Protein AF-A0A7Y4VSY7-F1 (afdb_monomer_lite)

pLDDT: mean 87.23, std 16.14, range [35.69, 98.25]

Sequence (111 aa):
MTETNEKQTGFLGIYFDRSAVLRISHLSDIFAWIVLVYHLGQVVISLGVYVLQIARGLLFIGGFTDVIQQVWWYLQPIVPGLWYFVGIQAVSKLLPIFMDIEDNTRRAARK

Foldseek 3Di:
DDDDPDPLVPPPDDDDDPVVLLVLLVVLLVVLVVLLVVLVVQLVVQVVVVVVCVVVVVDDDPDPVSVVVSNVVSCVSNVVSVVSSVVSNCSSVVSVVVVVVSVVVVVVSVD

Secondary structure (DSSP, 8-state):
------------S----HHHHHHHHHHHHHHHHHHHHHHHHHHHHHHHHHHHHHHTT-S---SHHHHHHHHHHHHTTHHHHHHHHHHHHHHHHHHHHHHHHHHHHHHHHT-

Structure (mmCIF, N/CA/C/O backbone):
data_AF-A0A7Y4VSY7-F1
#
_entry.id   AF-A0A7Y4VSY7-F1
#
loop_
_atom_site.group_PDB
_atom_site.id
_atom_site.type_symbol
_atom_site.label_atom_id
_atom_site.label_alt_id
_atom_site.label_comp_id
_atom_site.label_asym_id
_atom_site.label_entity_id
_atom_site.label_seq_id
_atom_site.pdbx_PDB_ins_code
_atom_site.Cartn_x
_atom_site.Cartn_y
_atom_site.Cartn_z
_atom_site.occupancy
_atom_site.B_iso_or_equiv
_atom_site.auth_seq_id
_atom_site.auth_comp_id
_atom_site.auth_asym_id
_atom_site.auth_atom_id
_atom_site.pdbx_PDB_model_num
ATOM 1 N N . MET A 1 1 ? -34.292 -3.669 57.932 1.00 35.69 1 MET A N 1
ATOM 2 C CA . MET A 1 1 ? -34.701 -4.562 56.832 1.00 35.69 1 MET A CA 1
ATOM 3 C C . MET A 1 1 ? -33.495 -4.722 55.936 1.00 35.69 1 MET A C 1
ATOM 5 O O . MET A 1 1 ? -33.051 -3.757 55.336 1.00 35.69 1 MET A O 1
ATOM 9 N N . THR A 1 2 ? -32.873 -5.889 56.016 1.00 40.84 2 THR A N 1
ATOM 10 C CA . THR A 1 2 ? -31.664 -6.271 55.290 1.00 40.84 2 THR A CA 1
ATOM 11 C C . THR A 1 2 ? -32.111 -6.735 53.913 1.00 40.84 2 THR A C 1
ATOM 13 O O . THR A 1 2 ? -32.570 -7.867 53.775 1.00 40.84 2 THR A O 1
ATOM 16 N N . GLU A 1 3 ? -32.051 -5.849 52.919 1.00 46.53 3 GLU A N 1
ATOM 17 C CA . GLU A 1 3 ? -32.212 -6.293 51.539 1.00 46.53 3 GLU A CA 1
ATOM 18 C C . GLU A 1 3 ? -30.969 -7.071 51.126 1.00 46.53 3 GLU A C 1
ATOM 20 O O . GLU A 1 3 ? -29.818 -6.651 51.253 1.00 46.53 3 GLU A O 1
ATOM 25 N N . THR A 1 4 ? -31.271 -8.305 50.775 1.00 43.22 4 THR A N 1
ATOM 26 C CA . THR A 1 4 ? -30.405 -9.415 50.457 1.00 43.22 4 THR A CA 1
ATOM 27 C C . THR A 1 4 ? -29.516 -9.046 49.272 1.00 43.22 4 THR A C 1
ATOM 29 O O . THR A 1 4 ? -30.014 -8.616 48.240 1.00 43.22 4 THR A O 1
ATOM 32 N N . ASN A 1 5 ? -28.202 -9.240 49.430 1.00 43.59 5 ASN A N 1
ATOM 33 C CA . ASN A 1 5 ? -27.204 -9.225 48.358 1.00 43.59 5 ASN A CA 1
ATOM 34 C C . ASN A 1 5 ? -27.719 -10.017 47.143 1.00 43.59 5 ASN A C 1
ATOM 36 O O . ASN A 1 5 ? -27.653 -11.251 47.130 1.00 43.59 5 ASN A O 1
ATOM 40 N N . GLU A 1 6 ? -28.213 -9.317 46.123 1.00 46.19 6 GLU A N 1
ATOM 41 C CA . GLU A 1 6 ? -28.379 -9.893 44.798 1.00 46.19 6 GLU A CA 1
ATOM 42 C C . GLU A 1 6 ? -26.992 -10.317 44.326 1.00 46.19 6 GLU A C 1
ATOM 44 O O . GLU A 1 6 ? -26.069 -9.508 44.200 1.00 46.19 6 GLU A O 1
ATOM 49 N N . LYS A 1 7 ? -26.830 -11.625 44.127 1.00 45.09 7 LYS A N 1
ATOM 50 C CA . LYS A 1 7 ? -25.656 -12.218 43.503 1.00 45.09 7 LYS A CA 1
ATOM 51 C C . LYS A 1 7 ? -25.522 -11.619 42.105 1.00 45.09 7 LYS A C 1
ATOM 53 O O . LYS A 1 7 ? -26.050 -12.172 41.147 1.00 45.09 7 LYS A O 1
ATOM 58 N N . GLN A 1 8 ? -24.787 -10.515 41.986 1.00 48.00 8 GLN A N 1
ATOM 59 C CA . GLN A 1 8 ? -24.187 -10.114 40.725 1.00 48.00 8 GLN A CA 1
ATOM 60 C C . GLN A 1 8 ? -23.289 -11.277 40.315 1.00 48.00 8 GLN A C 1
ATOM 62 O O . GLN A 1 8 ? -22.200 -11.459 40.860 1.00 48.00 8 GLN A O 1
ATOM 67 N N . THR A 1 9 ? -23.777 -12.130 39.417 1.00 46.59 9 THR A N 1
ATOM 68 C CA . THR A 1 9 ? -22.941 -13.116 38.745 1.00 46.59 9 THR A CA 1
ATOM 69 C C . THR A 1 9 ? -21.887 -12.311 38.004 1.00 46.59 9 THR A C 1
ATOM 71 O O . THR A 1 9 ? -22.179 -11.692 36.982 1.00 46.59 9 THR A O 1
ATOM 74 N N . GLY A 1 10 ? -20.704 -12.205 38.614 1.00 49.66 10 GLY A N 1
ATOM 75 C CA . GLY A 1 10 ? -19.618 -11.363 38.143 1.00 49.66 10 GLY A CA 1
ATOM 76 C C . GLY A 1 10 ? -19.360 -11.672 36.680 1.00 49.66 10 GLY A C 1
ATOM 77 O O . GLY A 1 10 ? -19.035 -12.805 36.331 1.00 49.66 10 GLY A O 1
ATOM 78 N N . PHE A 1 11 ? -19.575 -10.675 35.825 1.00 55.31 11 PHE A N 1
ATOM 79 C CA . PHE A 1 11 ? -19.238 -10.768 34.417 1.00 55.31 11 PHE A CA 1
ATOM 80 C C . PHE A 1 11 ? -17.748 -11.108 34.326 1.00 55.31 11 PHE A C 1
ATOM 82 O O . PHE A 1 11 ? -16.896 -10.289 34.654 1.00 55.31 11 PHE A O 1
ATOM 89 N N . LEU A 1 12 ? -17.450 -12.342 33.927 1.00 55.53 12 LEU A N 1
ATOM 90 C CA . LEU A 1 12 ? -16.105 -12.923 33.879 1.00 55.53 12 LEU A CA 1
ATOM 91 C C . LEU A 1 12 ? -15.354 -12.494 32.601 1.00 55.53 12 LEU A C 1
ATOM 93 O O . LEU A 1 12 ? -14.505 -13.219 32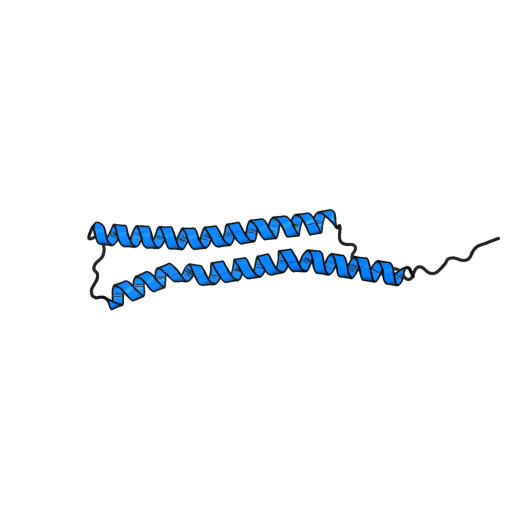.092 1.00 55.53 12 LEU A O 1
ATOM 97 N N . GLY A 1 13 ? -15.728 -11.342 32.034 1.00 58.44 13 GLY A N 1
ATOM 98 C CA . GLY A 1 13 ? -15.131 -10.773 30.832 1.00 58.44 13 GLY A CA 1
ATOM 99 C C . GLY A 1 13 ? -14.047 -9.755 31.174 1.00 58.44 13 GLY A C 1
ATOM 100 O O . GLY A 1 13 ? -14.143 -9.027 32.162 1.00 58.44 13 GLY A O 1
ATOM 101 N N . ILE A 1 14 ? -13.005 -9.712 30.344 1.00 67.69 14 ILE A N 1
ATOM 102 C CA . ILE A 1 14 ? -11.956 -8.691 30.414 1.00 67.69 14 ILE A CA 1
ATOM 103 C C . ILE A 1 14 ? -12.597 -7.348 30.059 1.00 67.69 14 ILE A C 1
ATOM 105 O O . ILE A 1 14 ? -13.184 -7.223 28.991 1.00 67.69 14 ILE A O 1
ATOM 109 N N . TYR A 1 15 ? -12.486 -6.361 30.951 1.00 67.38 15 TYR A N 1
ATOM 110 C CA . TYR A 1 15 ? -13.057 -5.033 30.738 1.00 67.38 15 TYR A CA 1
ATOM 111 C C . TYR A 1 15 ? -12.224 -4.287 29.688 1.00 67.38 15 TYR A C 1
ATOM 113 O O . TYR A 1 15 ? -11.106 -3.853 29.984 1.00 67.38 15 TYR A O 1
ATOM 121 N N . PHE A 1 16 ? -12.738 -4.143 28.465 1.00 75.56 16 PHE A N 1
ATOM 122 C CA . PHE A 1 16 ? -12.060 -3.342 27.450 1.00 75.56 16 PHE A CA 1
ATOM 123 C C . PHE A 1 16 ? -12.382 -1.853 27.642 1.00 75.56 16 PHE A C 1
ATOM 125 O O . PHE A 1 16 ? -13.540 -1.438 27.718 1.00 75.56 16 PHE A O 1
ATOM 132 N N . ASP A 1 17 ? -11.347 -1.011 27.715 1.00 85.06 17 ASP A N 1
ATOM 133 C CA . ASP A 1 17 ? -11.532 0.440 27.675 1.00 85.06 17 ASP A CA 1
ATOM 134 C C . ASP A 1 17 ? -11.953 0.855 26.260 1.00 85.06 17 ASP A C 1
ATOM 136 O O . ASP A 1 17 ? -11.154 0.850 25.318 1.00 85.06 17 ASP A O 1
ATOM 140 N N . ARG A 1 18 ? -13.222 1.251 26.122 1.00 86.75 18 ARG A N 1
ATOM 141 C CA . ARG A 1 18 ? -13.821 1.728 24.871 1.00 86.75 18 ARG A CA 1
ATOM 142 C C . ARG A 1 18 ? -12.995 2.818 24.193 1.00 86.75 18 ARG A C 1
ATOM 144 O O . ARG A 1 18 ? -12.867 2.818 22.970 1.00 86.75 18 ARG A O 1
ATOM 151 N N . SER A 1 19 ? -12.439 3.749 24.963 1.00 90.44 19 SER A N 1
ATOM 152 C CA . SER A 1 19 ? -11.656 4.852 24.405 1.00 90.44 19 SER A CA 1
ATOM 153 C C . SER A 1 19 ? -10.348 4.352 23.787 1.00 90.44 19 SER A C 1
ATOM 155 O O . SER A 1 19 ? -9.979 4.770 22.687 1.00 90.44 19 SER A O 1
ATOM 157 N N . ALA A 1 20 ? -9.694 3.392 24.445 1.00 90.00 20 ALA A N 1
ATOM 158 C CA . ALA A 1 20 ? -8.489 2.749 23.946 1.00 90.00 20 ALA A CA 1
ATOM 159 C C . ALA A 1 20 ? -8.779 1.914 22.690 1.00 90.00 20 ALA A C 1
ATOM 161 O O . ALA A 1 20 ? -8.064 2.054 21.698 1.00 90.00 20 ALA A O 1
ATOM 162 N N . VAL A 1 21 ? -9.849 1.108 22.689 1.00 91.81 21 VAL A N 1
ATOM 163 C CA . VAL A 1 21 ? -10.236 0.271 21.537 1.00 91.81 21 VAL A CA 1
ATOM 164 C C . VAL A 1 21 ? -10.534 1.121 20.304 1.00 91.81 21 VAL A C 1
ATOM 166 O O . VAL A 1 21 ? -10.005 0.844 19.227 1.00 91.81 21 VAL A O 1
ATOM 169 N N . LEU A 1 22 ? -11.322 2.191 20.451 1.00 93.25 22 LEU A N 1
ATOM 170 C CA . LEU A 1 22 ? -11.634 3.098 19.342 1.00 93.25 22 LEU A CA 1
ATOM 171 C C . LEU A 1 22 ? -10.385 3.820 18.825 1.00 93.25 22 LEU A C 1
ATOM 173 O O . LEU A 1 22 ? -10.202 3.949 17.615 1.00 93.25 22 LEU A O 1
ATOM 177 N N . ARG A 1 23 ? -9.486 4.242 19.724 1.00 94.19 23 ARG A N 1
ATOM 178 C CA . ARG A 1 23 ? -8.222 4.877 19.334 1.00 94.19 23 ARG A CA 1
ATOM 179 C C . ARG A 1 23 ? -7.318 3.917 18.563 1.00 94.19 23 ARG A C 1
ATOM 181 O O . ARG A 1 23 ? -6.746 4.319 17.554 1.00 94.19 23 ARG A O 1
ATOM 188 N N . ILE A 1 24 ? -7.200 2.667 19.013 1.00 94.19 24 ILE A N 1
ATOM 189 C CA . ILE A 1 24 ? -6.427 1.631 18.315 1.00 94.19 24 ILE A CA 1
ATOM 190 C C . ILE A 1 24 ? -7.059 1.329 16.957 1.00 94.19 24 ILE A C 1
ATOM 192 O O . ILE A 1 24 ? -6.342 1.317 15.969 1.00 94.19 24 ILE A O 1
ATOM 196 N N . SER A 1 25 ? -8.381 1.163 16.881 1.00 95.44 25 SER A N 1
ATOM 197 C CA . SER A 1 25 ? -9.100 0.932 15.621 1.00 95.44 25 SER A CA 1
ATOM 198 C C . SER A 1 25 ? -8.829 2.037 14.590 1.00 95.44 25 SER A C 1
ATOM 200 O O . SER A 1 25 ? -8.462 1.733 13.451 1.00 95.44 25 SER A O 1
ATOM 202 N N . HIS A 1 26 ? -8.913 3.307 15.001 1.00 96.25 26 HIS A N 1
ATOM 203 C CA . HIS A 1 26 ? -8.599 4.451 14.139 1.00 96.25 26 HIS A CA 1
ATOM 204 C C . HIS A 1 26 ? -7.125 4.480 13.721 1.00 96.25 26 HIS A C 1
ATOM 206 O O . HIS A 1 26 ? -6.815 4.732 12.559 1.00 96.25 26 HIS A O 1
ATOM 212 N N . LEU A 1 27 ? -6.200 4.214 14.650 1.00 97.50 27 LEU A N 1
ATOM 213 C CA . LEU A 1 27 ? -4.778 4.138 14.319 1.00 97.50 27 LEU A CA 1
ATOM 214 C C . LEU A 1 27 ? -4.502 3.001 13.337 1.00 97.50 27 LEU A C 1
ATOM 216 O O . LEU A 1 27 ? -3.790 3.217 12.364 1.00 97.50 27 LEU A O 1
ATOM 220 N N . SER A 1 28 ? -5.082 1.819 13.548 1.00 96.94 28 SER A N 1
ATOM 221 C CA . SER A 1 28 ? -4.966 0.687 12.631 1.00 96.94 28 SER A CA 1
ATOM 222 C C . SER A 1 28 ? -5.445 1.054 11.228 1.00 96.94 28 SER A C 1
ATOM 224 O O . SER A 1 28 ? -4.748 0.744 10.270 1.00 96.94 28 SER A O 1
ATOM 226 N N . ASP A 1 29 ? -6.565 1.766 11.087 1.00 97.56 29 ASP A N 1
ATOM 227 C CA . ASP A 1 29 ? -7.053 2.218 9.776 1.00 97.56 29 ASP A CA 1
ATOM 228 C C . ASP A 1 29 ? -6.031 3.123 9.064 1.00 97.56 29 ASP A C 1
ATOM 230 O O . ASP A 1 29 ? -5.645 2.871 7.920 1.00 97.56 29 ASP A O 1
ATOM 234 N N . ILE A 1 30 ? -5.496 4.118 9.780 1.00 98.00 30 ILE A N 1
ATOM 235 C CA . ILE A 1 30 ? -4.453 5.015 9.263 1.00 98.00 30 ILE A CA 1
ATOM 236 C C . ILE A 1 30 ? -3.194 4.222 8.879 1.00 98.00 30 ILE A C 1
ATOM 238 O O . ILE A 1 30 ? -2.651 4.400 7.788 1.00 98.00 30 ILE A O 1
ATOM 242 N N . PHE A 1 31 ? -2.735 3.318 9.748 1.00 97.88 31 PHE A N 1
ATOM 243 C CA . PHE A 1 31 ? -1.554 2.493 9.499 1.00 97.88 31 PHE A CA 1
ATOM 244 C C . PHE A 1 31 ? -1.736 1.557 8.304 1.00 97.88 31 PHE A C 1
ATOM 246 O O . PHE A 1 31 ? -0.787 1.380 7.542 1.00 97.88 31 PHE A O 1
ATOM 253 N N . ALA A 1 32 ? -2.932 1.001 8.094 1.00 97.88 32 ALA A N 1
ATOM 254 C CA . ALA A 1 32 ? -3.220 0.182 6.923 1.00 97.88 32 ALA A CA 1
ATOM 255 C C . ALA A 1 32 ? -2.940 0.974 5.639 1.00 97.88 32 ALA A C 1
ATOM 257 O O . ALA A 1 32 ? -2.186 0.518 4.776 1.00 97.88 32 ALA A O 1
ATOM 258 N N . TRP A 1 33 ? -3.480 2.192 5.542 1.00 98.25 33 TRP A N 1
ATOM 259 C CA . TRP A 1 33 ? -3.252 3.072 4.396 1.00 98.25 33 TRP A CA 1
ATOM 260 C C . TRP A 1 33 ? -1.788 3.471 4.231 1.00 98.25 33 TRP A C 1
ATOM 262 O O . TRP A 1 33 ? -1.283 3.440 3.110 1.00 98.25 33 TRP A O 1
ATOM 272 N N . ILE A 1 34 ? -1.086 3.788 5.324 1.00 98.25 34 ILE A N 1
ATOM 273 C CA . ILE A 1 34 ? 0.351 4.098 5.281 1.00 98.25 34 ILE A CA 1
ATOM 274 C C . ILE A 1 34 ? 1.134 2.931 4.670 1.00 98.25 34 ILE A C 1
ATOM 276 O O . ILE A 1 34 ? 1.945 3.140 3.768 1.00 98.25 34 ILE A O 1
ATOM 280 N N . VAL A 1 35 ? 0.876 1.700 5.120 1.00 97.81 35 VAL A N 1
ATOM 281 C CA . VAL A 1 35 ? 1.568 0.505 4.616 1.00 97.81 35 VAL A CA 1
ATOM 282 C C . VAL A 1 35 ? 1.253 0.260 3.141 1.00 97.81 35 VAL A C 1
ATOM 284 O O . VAL A 1 35 ? 2.160 -0.073 2.374 1.00 97.81 35 VAL A O 1
ATOM 287 N N . LEU A 1 36 ? 0.002 0.458 2.719 1.00 97.88 36 LEU A N 1
ATOM 288 C CA . LEU A 1 36 ? -0.384 0.319 1.315 1.00 97.88 36 LEU A CA 1
ATOM 289 C C . LEU A 1 36 ? 0.333 1.349 0.433 1.00 97.88 36 LEU A C 1
ATOM 291 O O . LEU A 1 36 ? 0.931 0.984 -0.579 1.00 97.88 36 LEU A O 1
ATOM 295 N N . VAL A 1 37 ? 0.320 2.623 0.837 1.00 98.12 37 VAL A N 1
ATOM 296 C CA . VAL A 1 37 ? 0.998 3.712 0.118 1.00 98.12 37 VAL A CA 1
ATOM 297 C C . VAL A 1 37 ? 2.502 3.472 0.053 1.00 98.12 37 VAL A C 1
ATOM 299 O O . VAL A 1 37 ? 3.100 3.702 -0.993 1.00 98.12 37 VAL A O 1
ATOM 302 N N . TYR A 1 38 ? 3.113 2.964 1.124 1.00 98.19 38 TYR A N 1
ATOM 303 C CA . TYR A 1 38 ? 4.531 2.613 1.140 1.00 98.19 38 TYR A CA 1
ATOM 304 C C . TYR A 1 38 ? 4.879 1.573 0.063 1.00 98.19 38 TYR A C 1
ATOM 306 O O . TYR A 1 38 ? 5.788 1.794 -0.737 1.00 98.19 38 TYR A O 1
ATOM 314 N N . HIS A 1 39 ? 4.119 0.476 -0.019 1.00 97.75 39 HIS A N 1
ATOM 315 C CA . HIS A 1 39 ? 4.363 -0.575 -1.013 1.00 97.75 39 HIS A CA 1
ATOM 316 C C . HIS A 1 39 ? 4.060 -0.106 -2.442 1.00 97.75 39 HIS A C 1
ATOM 318 O O . HIS A 1 39 ? 4.821 -0.403 -3.361 1.00 97.75 39 HIS A O 1
ATOM 324 N N . LEU A 1 40 ? 2.988 0.669 -2.646 1.00 97.50 40 LEU A N 1
ATOM 325 C CA . LEU A 1 40 ? 2.695 1.270 -3.951 1.00 97.50 40 LEU A CA 1
ATOM 326 C C . LEU A 1 40 ? 3.790 2.255 -4.373 1.00 97.50 40 LEU A C 1
ATOM 328 O O . LEU A 1 40 ? 4.227 2.237 -5.521 1.00 97.50 40 LEU A O 1
ATOM 332 N N . GLY A 1 41 ? 4.277 3.074 -3.441 1.00 97.94 41 GLY A N 1
ATOM 333 C CA . GLY A 1 41 ? 5.393 3.987 -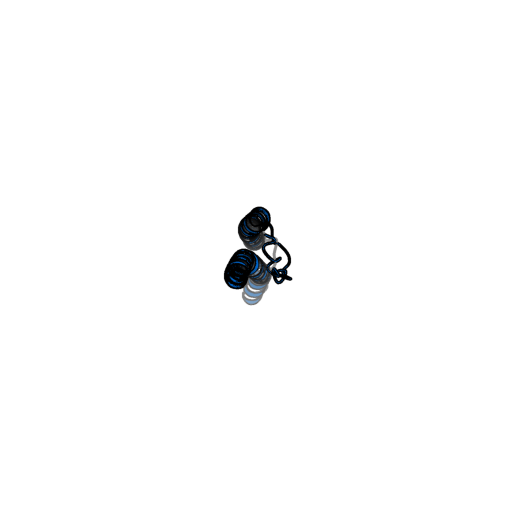3.662 1.00 97.94 41 GLY A CA 1
ATOM 334 C C . GLY A 1 41 ? 6.661 3.245 -4.069 1.00 97.94 41 GLY A C 1
ATOM 335 O O . GLY A 1 41 ? 7.322 3.654 -5.021 1.00 97.94 41 GLY A O 1
ATOM 336 N N . GLN A 1 42 ? 6.961 2.114 -3.425 1.00 97.75 42 GLN A N 1
ATOM 337 C CA . GLN A 1 42 ? 8.080 1.254 -3.812 1.00 97.75 42 GLN A CA 1
ATOM 338 C C . GLN A 1 42 ? 7.954 0.791 -5.270 1.00 97.75 42 GLN A C 1
ATOM 340 O O . GLN A 1 42 ? 8.905 0.940 -6.031 1.00 97.75 42 GLN A O 1
ATOM 345 N N . VAL A 1 43 ? 6.779 0.308 -5.684 1.00 97.62 43 VAL A N 1
ATOM 346 C CA . VAL A 1 43 ? 6.525 -0.124 -7.070 1.00 97.62 43 VAL A CA 1
ATOM 347 C C . VAL A 1 43 ? 6.722 1.029 -8.055 1.00 97.62 43 VAL A C 1
ATOM 349 O O . VAL A 1 43 ? 7.430 0.877 -9.051 1.00 97.62 43 VAL A O 1
ATOM 352 N N . VAL A 1 44 ? 6.136 2.196 -7.768 1.00 98.00 44 VAL A N 1
ATOM 353 C CA . VAL A 1 44 ? 6.242 3.383 -8.630 1.00 98.00 44 VAL A CA 1
ATOM 354 C C . VAL A 1 44 ? 7.695 3.828 -8.777 1.00 98.00 44 VAL A C 1
ATOM 356 O O . VAL A 1 44 ? 8.153 4.075 -9.892 1.00 98.00 44 VAL A O 1
ATOM 359 N N . ILE A 1 45 ? 8.438 3.897 -7.671 1.00 98.06 45 ILE A N 1
ATOM 360 C CA . ILE A 1 45 ? 9.848 4.296 -7.681 1.00 98.06 45 ILE A CA 1
ATOM 361 C C . ILE A 1 45 ? 10.684 3.269 -8.446 1.00 98.06 45 ILE A C 1
ATOM 363 O O . ILE A 1 45 ? 11.475 3.658 -9.303 1.00 98.06 45 ILE A O 1
ATOM 367 N N . SER A 1 46 ? 10.507 1.971 -8.188 1.00 97.00 46 SER A N 1
ATOM 368 C CA . SER A 1 46 ? 11.261 0.914 -8.869 1.00 97.00 46 SER A CA 1
ATOM 369 C C . SER A 1 46 ? 11.012 0.904 -10.379 1.00 97.00 46 SER A C 1
ATOM 371 O O . SER A 1 46 ? 11.971 0.850 -11.147 1.00 97.00 46 SER A O 1
ATOM 373 N N . LEU A 1 47 ? 9.757 1.044 -10.817 1.00 96.88 47 LEU A N 1
ATOM 374 C CA . LEU A 1 47 ? 9.426 1.166 -12.240 1.00 96.88 47 LEU A CA 1
ATOM 375 C C . LEU A 1 47 ? 9.990 2.453 -12.852 1.00 96.88 47 LEU A C 1
ATOM 377 O O . LEU A 1 47 ? 10.525 2.419 -13.958 1.00 96.88 47 LEU A O 1
ATOM 381 N N . GLY A 1 48 ? 9.927 3.579 -12.138 1.00 96.94 48 GLY A N 1
ATOM 382 C CA . GLY A 1 48 ? 10.518 4.839 -12.592 1.00 96.94 48 GLY A CA 1
ATOM 383 C C . GLY A 1 48 ? 12.033 4.735 -12.786 1.00 96.94 48 GLY A C 1
ATOM 384 O O . GLY A 1 48 ? 12.561 5.162 -1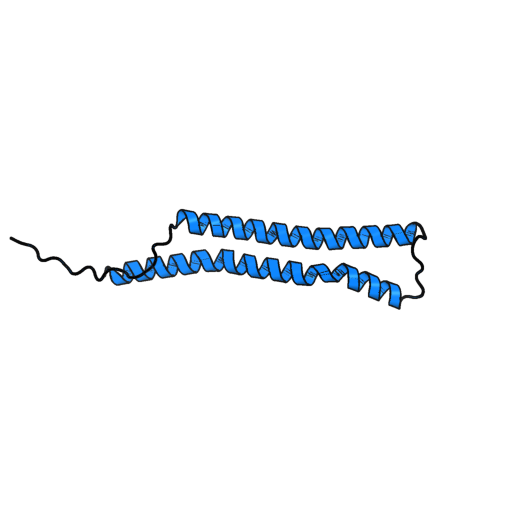3.812 1.00 96.94 48 GLY A O 1
ATOM 385 N N . VAL A 1 49 ? 12.735 4.108 -11.838 1.00 96.50 49 VAL A N 1
ATOM 386 C CA . VAL A 1 49 ? 14.173 3.827 -11.947 1.00 96.50 49 VAL A CA 1
ATOM 387 C C . VAL A 1 49 ? 14.458 2.918 -13.139 1.00 96.50 49 VAL A C 1
ATOM 389 O O . VAL A 1 49 ? 15.365 3.221 -13.911 1.00 96.50 49 VAL A O 1
ATOM 392 N N . TYR A 1 50 ? 13.673 1.858 -13.328 1.00 94.88 50 TYR A N 1
ATOM 393 C CA . TYR A 1 50 ? 13.814 0.952 -14.465 1.00 94.88 50 TYR A CA 1
ATOM 394 C C . TYR A 1 50 ? 13.680 1.692 -15.803 1.00 94.88 50 TYR A C 1
ATOM 396 O O . TYR A 1 50 ? 14.575 1.616 -16.643 1.00 94.88 50 TYR A O 1
ATOM 404 N N . VAL A 1 51 ? 12.632 2.504 -15.976 1.00 94.50 51 VAL A N 1
ATOM 405 C CA . VAL A 1 51 ? 12.437 3.322 -17.187 1.00 94.50 51 VAL A CA 1
ATOM 406 C C . VAL A 1 51 ? 13.617 4.271 -17.421 1.00 94.50 51 VAL A C 1
ATOM 408 O O . VAL A 1 51 ? 14.111 4.380 -18.545 1.00 94.50 51 VAL A O 1
ATOM 411 N N . LEU A 1 52 ? 14.121 4.927 -16.372 1.00 96.25 52 LEU A N 1
ATOM 412 C CA . LEU A 1 52 ? 15.286 5.810 -16.479 1.00 96.25 52 LEU A CA 1
ATOM 413 C C . LEU A 1 52 ? 16.569 5.055 -16.846 1.00 96.25 52 LEU A C 1
ATOM 415 O O . LEU A 1 52 ? 17.397 5.590 -17.582 1.00 96.25 52 LEU A O 1
ATOM 419 N N . GLN A 1 53 ? 16.751 3.832 -16.350 1.00 94.75 53 GLN A N 1
ATOM 420 C CA . GLN A 1 53 ? 17.895 2.995 -16.705 1.00 94.75 53 GLN A CA 1
ATOM 421 C C . GLN A 1 53 ? 17.862 2.602 -18.185 1.00 94.75 53 GLN A C 1
ATOM 423 O O . GLN A 1 53 ? 18.902 2.667 -18.841 1.00 94.75 53 GLN A O 1
ATOM 428 N N . ILE A 1 54 ? 16.682 2.289 -18.731 1.00 92.56 54 ILE A N 1
ATOM 429 C CA . ILE A 1 54 ? 16.503 2.039 -20.170 1.00 92.56 54 ILE A CA 1
ATOM 430 C C . ILE A 1 54 ? 16.819 3.298 -20.976 1.00 92.56 54 ILE A C 1
ATOM 432 O O . ILE A 1 54 ? 17.627 3.251 -21.899 1.00 92.56 54 ILE A O 1
ATOM 436 N N . ALA A 1 55 ? 16.232 4.439 -20.602 1.00 93.94 55 ALA A N 1
ATOM 437 C CA . ALA A 1 55 ? 16.423 5.701 -21.316 1.00 93.94 55 ALA A CA 1
ATOM 438 C C . ALA A 1 55 ? 17.893 6.158 -21.341 1.00 93.94 55 ALA A C 1
ATOM 440 O O . ALA A 1 55 ? 18.323 6.822 -22.280 1.00 93.94 55 ALA A O 1
ATOM 441 N N . ARG A 1 56 ? 18.673 5.793 -20.316 1.00 96.06 56 ARG A N 1
ATOM 442 C CA . ARG A 1 56 ? 20.109 6.094 -20.209 1.00 96.06 56 ARG A CA 1
ATOM 443 C C . ARG A 1 56 ? 21.012 5.022 -20.829 1.00 96.06 56 ARG A C 1
ATOM 445 O O . ARG A 1 56 ? 22.227 5.181 -20.779 1.00 96.06 56 ARG A O 1
ATOM 452 N N . GLY A 1 57 ? 20.454 3.936 -21.368 1.00 92.69 57 GLY A N 1
ATOM 453 C CA . GLY A 1 57 ? 21.226 2.822 -21.928 1.00 92.69 57 GLY A CA 1
ATOM 454 C C . GLY A 1 57 ? 22.039 2.040 -20.8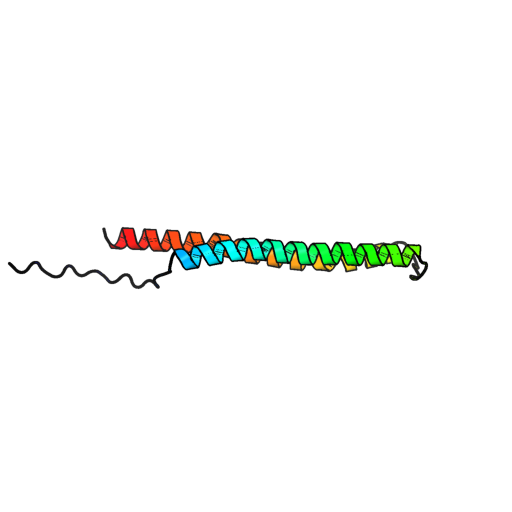90 1.00 92.69 57 GLY A C 1
ATOM 455 O O . GLY A 1 57 ? 23.035 1.415 -21.237 1.00 92.69 57 GLY A O 1
ATOM 456 N N . LEU A 1 58 ? 21.643 2.089 -19.613 1.00 92.44 58 LEU A N 1
ATOM 457 C CA . LEU A 1 58 ? 22.341 1.416 -18.507 1.00 92.44 58 LEU A CA 1
ATOM 458 C C . LEU A 1 58 ? 21.950 -0.060 -18.362 1.00 92.44 58 LEU A C 1
ATOM 460 O O . LEU A 1 58 ? 22.600 -0.800 -17.627 1.00 92.44 58 LEU A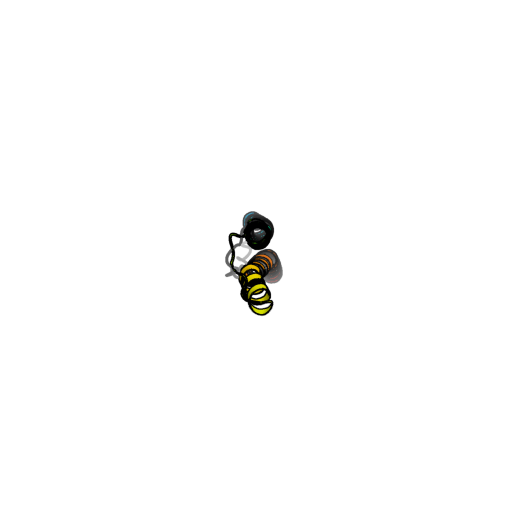 O 1
ATOM 464 N N . LEU A 1 59 ? 20.876 -0.479 -19.031 1.00 88.69 59 LEU A N 1
ATOM 465 C CA . LEU A 1 59 ? 20.372 -1.845 -19.016 1.00 88.69 59 LEU A CA 1
ATOM 466 C C . LEU A 1 59 ? 20.503 -2.475 -20.395 1.00 88.69 59 LEU A C 1
ATOM 468 O O . LEU A 1 59 ? 20.063 -1.909 -21.395 1.00 88.69 59 LEU A O 1
ATOM 472 N N . PHE A 1 60 ? 21.046 -3.688 -20.422 1.00 83.50 60 PHE A N 1
ATOM 473 C CA . PHE A 1 60 ? 20.957 -4.554 -21.584 1.00 83.50 60 PHE A CA 1
ATOM 474 C C . PHE A 1 60 ? 19.628 -5.312 -21.542 1.00 83.50 60 PHE A C 1
ATOM 476 O O . PHE A 1 60 ? 19.349 -6.026 -20.579 1.00 83.50 60 PHE A O 1
ATOM 483 N N . ILE A 1 61 ? 18.812 -5.143 -22.579 1.00 87.25 61 ILE A N 1
ATOM 484 C CA . ILE A 1 61 ? 17.550 -5.863 -22.759 1.00 87.25 61 ILE A CA 1
ATOM 485 C C . ILE A 1 61 ? 17.772 -6.848 -23.904 1.00 87.25 61 ILE A C 1
ATOM 487 O O . ILE A 1 61 ? 17.892 -6.429 -25.054 1.00 87.25 61 ILE A O 1
ATOM 491 N N . GLY A 1 62 ? 17.860 -8.142 -23.589 1.00 83.69 62 GLY A N 1
ATOM 492 C CA . GLY A 1 62 ? 18.083 -9.195 -24.579 1.00 83.69 62 GLY A CA 1
ATOM 493 C C . GLY A 1 62 ? 16.839 -9.490 -25.419 1.00 83.69 62 GLY A C 1
ATOM 494 O O . GLY A 1 62 ? 16.955 -9.850 -26.588 1.00 83.69 62 GLY A O 1
ATOM 495 N N . GLY A 1 63 ? 15.644 -9.278 -24.859 1.00 91.75 63 GLY A N 1
ATOM 496 C CA . GLY A 1 63 ? 14.379 -9.415 -25.578 1.00 91.75 63 GLY A CA 1
ATOM 497 C C . GLY A 1 63 ? 13.154 -8.946 -24.792 1.00 91.75 63 GLY A C 1
ATOM 498 O O . GLY A 1 63 ? 13.240 -8.492 -23.652 1.00 91.75 63 GLY A O 1
ATOM 499 N N . PHE A 1 64 ? 11.976 -9.075 -25.408 1.00 89.50 64 PHE A N 1
ATOM 500 C CA . PHE A 1 64 ? 10.696 -8.678 -24.801 1.00 89.50 64 PHE A CA 1
ATOM 501 C C . PHE A 1 64 ? 10.357 -9.475 -23.529 1.00 89.50 64 PHE A C 1
ATOM 503 O O . PHE A 1 64 ? 9.763 -8.937 -22.595 1.00 89.50 64 PHE A O 1
ATOM 510 N N . THR A 1 65 ? 10.779 -10.738 -23.461 1.00 93.50 65 THR A N 1
ATOM 511 C CA . THR A 1 65 ? 10.627 -11.587 -22.272 1.00 93.50 65 THR A CA 1
ATOM 512 C C . THR A 1 65 ? 11.353 -11.015 -21.058 1.00 93.50 65 THR A C 1
ATOM 514 O O . THR A 1 65 ? 10.811 -11.065 -19.957 1.00 93.50 65 THR A O 1
ATOM 517 N N . ASP A 1 66 ? 12.520 -10.398 -21.259 1.00 90.81 66 ASP A N 1
ATOM 518 C CA . ASP A 1 66 ? 13.312 -9.803 -20.179 1.00 90.81 66 ASP A CA 1
ATOM 519 C C . ASP A 1 66 ? 12.610 -8.569 -19.609 1.00 90.81 66 ASP A C 1
ATOM 521 O O . ASP A 1 66 ? 12.608 -8.353 -18.398 1.00 90.81 66 ASP A O 1
ATOM 525 N N . VAL A 1 67 ? 11.958 -7.782 -20.474 1.00 90.88 67 VAL A N 1
ATOM 526 C CA . VAL A 1 67 ? 11.149 -6.626 -20.059 1.00 90.88 67 VAL A CA 1
ATOM 527 C C . VAL A 1 67 ? 9.973 -7.079 -19.206 1.00 90.88 67 VAL A C 1
ATOM 529 O O . VAL A 1 67 ? 9.765 -6.541 -18.120 1.00 90.88 67 VAL A O 1
ATOM 532 N N . ILE A 1 68 ? 9.225 -8.092 -19.656 1.00 94.06 68 ILE A N 1
ATOM 533 C CA . ILE A 1 68 ? 8.099 -8.632 -18.883 1.00 94.06 68 ILE A CA 1
ATOM 534 C C . ILE A 1 68 ? 8.580 -9.167 -17.537 1.00 94.06 68 ILE A C 1
ATOM 536 O O . ILE A 1 68 ? 7.975 -8.855 -16.514 1.00 94.06 68 ILE A O 1
ATOM 540 N N . GLN A 1 69 ? 9.661 -9.950 -17.522 1.00 94.31 69 GLN A N 1
ATOM 541 C CA . GLN A 1 69 ? 10.202 -10.517 -16.291 1.00 94.31 69 GLN A CA 1
ATOM 542 C C . GLN A 1 69 ? 10.608 -9.416 -15.300 1.00 94.31 69 GLN A C 1
ATOM 544 O O . GLN A 1 69 ? 10.269 -9.500 -14.120 1.00 94.31 69 GLN A O 1
ATOM 549 N N . GLN A 1 70 ? 11.302 -8.375 -15.770 1.00 92.88 70 GLN A N 1
ATOM 550 C CA . GLN A 1 70 ? 11.715 -7.235 -14.946 1.00 92.88 70 GLN A CA 1
ATOM 551 C C . GLN A 1 70 ? 10.508 -6.473 -14.393 1.00 92.88 70 GLN A C 1
ATOM 553 O O . GLN A 1 70 ? 10.426 -6.224 -13.193 1.00 92.88 70 GLN A O 1
ATOM 558 N N . VAL A 1 71 ? 9.524 -6.155 -15.239 1.00 94.12 71 VAL A N 1
ATOM 559 C CA . VAL A 1 71 ? 8.292 -5.486 -14.797 1.00 94.12 71 VAL A CA 1
ATOM 560 C C . VAL A 1 71 ? 7.559 -6.336 -13.761 1.00 94.12 71 VAL A C 1
ATOM 562 O O . VAL A 1 71 ? 7.172 -5.819 -12.716 1.00 94.12 71 VAL A O 1
ATOM 565 N N . TRP A 1 72 ? 7.418 -7.640 -14.004 1.00 95.38 72 TRP A N 1
ATOM 566 C CA . TRP A 1 72 ? 6.795 -8.567 -13.059 1.00 95.38 72 TRP A CA 1
ATOM 567 C C . TRP A 1 72 ? 7.511 -8.576 -11.706 1.00 95.38 72 TRP A C 1
ATOM 569 O O . TRP A 1 72 ? 6.864 -8.532 -10.658 1.00 95.38 72 TRP A O 1
ATOM 579 N N . TRP A 1 73 ? 8.844 -8.556 -11.721 1.00 94.69 73 TRP A N 1
ATOM 580 C CA . TRP A 1 73 ? 9.657 -8.475 -10.512 1.00 94.69 73 TRP A CA 1
ATOM 581 C C . TRP A 1 73 ? 9.374 -7.203 -9.703 1.00 94.69 73 TRP A C 1
ATOM 583 O O . TRP A 1 73 ? 9.194 -7.269 -8.488 1.00 94.69 73 TRP A O 1
ATOM 593 N N . TYR A 1 74 ? 9.245 -6.049 -10.362 1.00 95.50 74 TYR A N 1
ATOM 594 C CA . TYR A 1 74 ? 8.940 -4.785 -9.683 1.00 95.50 74 TYR A CA 1
ATOM 595 C C . TYR A 1 74 ? 7.506 -4.682 -9.159 1.00 95.50 74 TYR A C 1
ATOM 597 O O . TYR A 1 74 ? 7.251 -3.876 -8.267 1.00 95.50 74 TYR A O 1
ATOM 605 N N . LEU A 1 75 ? 6.575 -5.493 -9.669 1.00 96.19 75 LEU A N 1
ATOM 606 C CA . LEU A 1 75 ? 5.197 -5.568 -9.172 1.00 96.19 75 LEU A CA 1
ATOM 607 C C . LEU A 1 75 ? 5.047 -6.495 -7.956 1.00 96.19 75 LEU A C 1
ATOM 609 O O . LEU A 1 75 ? 4.021 -6.442 -7.276 1.00 96.19 75 LEU A O 1
ATOM 613 N N . GLN A 1 76 ? 6.059 -7.309 -7.635 1.00 96.19 76 GLN A N 1
ATOM 614 C CA . GLN A 1 76 ? 6.029 -8.242 -6.503 1.00 96.19 76 GLN A CA 1
ATOM 615 C C . GLN A 1 76 ? 5.619 -7.595 -5.159 1.00 96.19 76 GLN A C 1
ATOM 617 O O . GLN A 1 76 ? 4.824 -8.220 -4.454 1.00 96.19 76 GLN A O 1
ATOM 622 N N . PRO A 1 77 ? 6.036 -6.356 -4.809 1.00 95.19 77 PRO A N 1
ATOM 623 C CA . PRO A 1 77 ? 5.646 -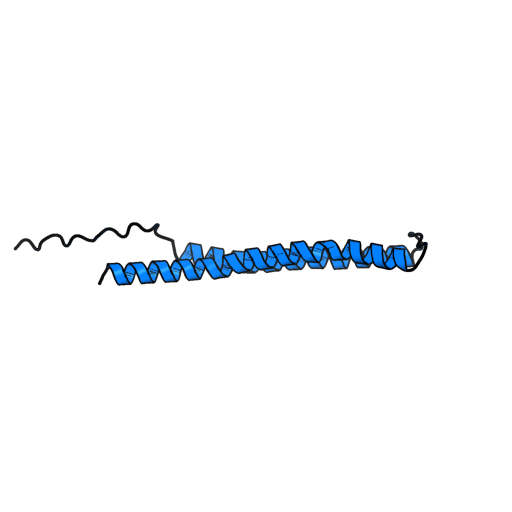5.700 -3.556 1.00 95.19 77 PRO A CA 1
ATOM 624 C C . PRO A 1 77 ? 4.145 -5.396 -3.413 1.00 95.19 77 PRO A C 1
ATOM 626 O O . PRO A 1 77 ? 3.683 -5.159 -2.296 1.00 95.19 77 PRO A O 1
ATOM 629 N N . ILE A 1 78 ? 3.359 -5.430 -4.499 1.00 95.94 78 ILE A N 1
ATOM 630 C CA . ILE A 1 78 ? 1.904 -5.203 -4.443 1.00 95.94 78 ILE A CA 1
ATOM 631 C C . ILE A 1 78 ? 1.228 -6.256 -3.566 1.00 95.94 78 ILE A C 1
ATOM 633 O O . ILE A 1 78 ? 0.383 -5.927 -2.737 1.00 95.94 78 ILE A O 1
ATOM 637 N N . VAL A 1 79 ? 1.613 -7.523 -3.731 1.00 96.00 79 VAL A N 1
ATOM 638 C CA . VAL A 1 79 ? 0.996 -8.649 -3.024 1.00 96.00 79 VAL A CA 1
ATOM 639 C C . VAL A 1 79 ? 1.128 -8.507 -1.501 1.00 96.00 79 VAL A C 1
ATOM 641 O O . VAL A 1 79 ? 0.090 -8.464 -0.839 1.00 96.00 79 VAL A O 1
ATOM 644 N N . PRO A 1 80 ? 2.334 -8.385 -0.905 1.00 95.19 80 PRO A N 1
ATOM 645 C CA . PRO A 1 80 ? 2.460 -8.176 0.536 1.00 95.19 80 PRO A CA 1
ATOM 646 C C . PRO A 1 80 ? 1.814 -6.862 0.994 1.00 95.19 80 PRO A C 1
ATOM 648 O O . PRO A 1 80 ? 1.182 -6.848 2.046 1.00 95.19 80 PRO A O 1
ATOM 651 N N . GLY A 1 81 ? 1.880 -5.790 0.193 1.00 96.31 81 GLY A N 1
ATOM 652 C CA . GLY A 1 81 ? 1.201 -4.528 0.502 1.00 96.31 81 GLY A CA 1
ATOM 653 C C . GLY A 1 81 ? -0.311 -4.693 0.683 1.00 96.31 81 GLY A C 1
ATOM 654 O O . GLY A 1 81 ? -0.873 -4.210 1.667 1.00 96.31 81 GLY A O 1
ATOM 655 N N . LEU A 1 82 ? -0.962 -5.436 -0.217 1.00 97.69 82 LEU A N 1
ATOM 656 C CA . LEU A 1 82 ? -2.385 -5.764 -0.116 1.00 97.69 82 LEU A CA 1
ATOM 657 C C . LEU A 1 82 ? -2.682 -6.681 1.074 1.00 97.69 82 LEU A C 1
ATOM 659 O O . LEU A 1 82 ? -3.652 -6.439 1.790 1.00 97.69 82 LEU A O 1
ATOM 663 N N . TRP A 1 83 ? -1.851 -7.695 1.324 1.00 97.69 83 TRP A N 1
ATOM 664 C CA . TRP A 1 83 ? -2.024 -8.583 2.479 1.00 97.69 83 TRP A CA 1
ATOM 665 C C . TRP A 1 83 ? -1.961 -7.829 3.803 1.00 97.69 83 TRP A C 1
ATOM 667 O O . TRP A 1 83 ? -2.839 -8.006 4.649 1.00 97.69 83 TRP A O 1
ATOM 677 N N . TYR A 1 84 ? -0.968 -6.955 3.979 1.00 97.25 84 TYR A N 1
ATOM 678 C CA . TYR A 1 84 ? -0.864 -6.139 5.184 1.00 97.25 84 TYR A CA 1
ATOM 679 C C . TYR A 1 84 ? -2.023 -5.155 5.301 1.00 97.25 84 TYR A C 1
ATOM 681 O O . TYR A 1 84 ? -2.605 -5.035 6.377 1.00 97.25 84 TYR A O 1
ATOM 689 N N . PHE A 1 85 ? -2.403 -4.499 4.203 1.00 98.12 85 PHE A N 1
ATOM 690 C CA . PHE A 1 85 ? -3.547 -3.592 4.188 1.00 98.12 85 PHE A CA 1
ATOM 691 C C . PHE A 1 85 ? -4.825 -4.296 4.653 1.00 98.12 85 PHE A C 1
ATOM 693 O O . PHE A 1 85 ? -5.476 -3.830 5.585 1.00 98.12 85 PHE A O 1
ATOM 700 N N . VAL A 1 86 ? -5.152 -5.443 4.051 1.00 98.06 86 VAL A N 1
ATOM 701 C CA . VAL A 1 86 ? -6.347 -6.226 4.392 1.00 98.06 86 VAL A CA 1
ATOM 702 C C . VAL A 1 86 ? -6.277 -6.735 5.830 1.00 98.06 86 VAL A C 1
ATOM 704 O O . VAL A 1 86 ? -7.265 -6.632 6.554 1.00 98.06 86 VAL A O 1
ATOM 707 N N . GLY A 1 87 ? -5.123 -7.240 6.271 1.00 97.75 87 GLY A N 1
ATOM 708 C CA . GLY A 1 87 ? -4.940 -7.734 7.636 1.00 97.75 87 GLY A CA 1
ATOM 709 C C . GLY A 1 87 ? -5.166 -6.648 8.689 1.00 97.75 87 GLY A C 1
ATOM 710 O O . GLY A 1 87 ? -5.928 -6.847 9.635 1.00 97.75 87 GLY A O 1
ATOM 711 N N . ILE A 1 88 ? -4.570 -5.469 8.504 1.00 97.75 88 ILE A N 1
ATOM 712 C CA . ILE A 1 88 ? -4.726 -4.351 9.443 1.00 97.75 88 ILE A CA 1
ATOM 713 C C . ILE A 1 88 ? -6.152 -3.774 9.372 1.00 97.75 88 ILE A C 1
ATOM 715 O O . ILE A 1 88 ? -6.742 -3.470 10.410 1.00 97.75 88 ILE A O 1
ATOM 719 N N . GLN A 1 89 ? -6.750 -3.689 8.178 1.00 97.31 89 GLN A N 1
ATOM 720 C CA . GLN A 1 89 ? -8.157 -3.304 7.997 1.00 97.31 89 GLN A CA 1
ATOM 721 C C . GLN A 1 89 ? -9.116 -4.243 8.729 1.00 97.31 89 GLN A C 1
ATOM 723 O O . GLN A 1 89 ? -10.076 -3.792 9.358 1.00 97.31 89 GLN A O 1
ATOM 728 N N . ALA A 1 90 ? -8.859 -5.550 8.670 1.00 97.25 90 ALA A N 1
ATOM 729 C CA . ALA A 1 90 ? -9.649 -6.530 9.397 1.00 97.25 90 ALA A CA 1
ATOM 730 C C . ALA A 1 90 ? -9.572 -6.271 10.907 1.00 97.25 90 ALA A C 1
ATOM 732 O O . ALA A 1 90 ? -10.609 -6.208 11.561 1.00 97.25 90 ALA A O 1
ATOM 733 N N . VAL A 1 91 ? -8.374 -6.026 11.451 1.00 94.81 91 VAL A N 1
ATOM 734 C CA . VAL A 1 91 ? -8.193 -5.683 12.873 1.00 94.81 91 VAL A CA 1
ATOM 735 C C . VAL A 1 91 ? -8.936 -4.396 13.247 1.00 94.81 91 VAL A C 1
ATOM 737 O O . VAL A 1 91 ? -9.659 -4.384 14.243 1.00 94.81 91 VAL A O 1
ATOM 740 N N . SER A 1 92 ? -8.823 -3.340 12.434 1.00 96.06 92 SER A N 1
ATOM 741 C CA . SER A 1 92 ? -9.497 -2.055 12.671 1.00 96.06 92 SER A CA 1
ATOM 742 C C . SER A 1 92 ? -11.018 -2.205 12.808 1.00 96.06 92 SER A C 1
ATOM 744 O O . SER A 1 92 ? -11.618 -1.559 13.665 1.00 96.06 92 SER A O 1
ATOM 746 N N . LYS A 1 93 ? -11.635 -3.096 12.022 1.00 95.81 93 LYS A N 1
ATOM 747 C CA . LYS A 1 93 ? -13.089 -3.336 12.026 1.00 95.81 93 LYS A CA 1
ATOM 748 C C . LYS A 1 93 ? -13.533 -4.363 13.064 1.00 95.81 93 LYS A C 1
ATOM 750 O O . LYS A 1 93 ? -14.600 -4.209 13.650 1.00 95.81 93 LYS A O 1
ATOM 755 N N . LEU A 1 94 ? -12.733 -5.401 13.304 1.00 95.31 94 LEU A N 1
ATOM 756 C CA . LEU A 1 94 ? -13.067 -6.456 14.263 1.00 95.31 94 LEU A CA 1
ATOM 757 C C . LEU A 1 94 ? -13.008 -5.960 15.709 1.00 95.31 94 LEU A C 1
ATOM 759 O O . LEU A 1 94 ? -13.842 -6.362 16.516 1.00 95.31 94 LEU A O 1
ATOM 763 N N . LEU A 1 95 ? -12.067 -5.069 16.035 1.00 93.06 95 LEU A N 1
ATOM 764 C CA . LEU A 1 95 ? -11.917 -4.524 17.387 1.00 93.06 95 LEU A CA 1
ATOM 765 C C . LEU A 1 95 ? -13.210 -3.857 17.915 1.00 93.06 95 LEU A C 1
ATOM 767 O O . LEU A 1 95 ? -13.685 -4.265 18.976 1.00 93.06 95 LEU A O 1
ATOM 771 N N . PRO A 1 96 ? -13.837 -2.904 17.194 1.00 92.81 96 PRO A N 1
ATOM 772 C CA . PRO A 1 96 ? -15.127 -2.335 17.586 1.00 92.81 96 PRO A CA 1
ATOM 773 C C . PRO A 1 96 ? -16.259 -3.364 17.669 1.00 92.81 96 PRO A C 1
ATOM 775 O O . PRO A 1 96 ? -17.067 -3.296 18.587 1.00 92.81 96 PRO A O 1
ATOM 778 N N . ILE A 1 97 ? -16.299 -4.344 16.758 1.00 93.25 97 ILE A N 1
ATOM 779 C CA . ILE A 1 97 ? -17.331 -5.395 16.767 1.00 93.25 97 ILE A CA 1
ATOM 780 C C . ILE A 1 97 ? -17.256 -6.216 18.058 1.00 93.25 97 ILE A C 1
ATOM 782 O O . ILE A 1 97 ? -18.278 -6.455 18.697 1.00 93.25 97 ILE A O 1
ATOM 786 N N . PHE A 1 98 ? -16.056 -6.634 18.470 1.00 91.19 98 PHE A N 1
ATOM 787 C CA . PHE A 1 98 ? -15.887 -7.380 19.718 1.00 91.19 98 PHE A CA 1
ATOM 788 C C . PHE A 1 98 ? -16.284 -6.558 20.944 1.00 91.19 98 PHE A C 1
ATOM 790 O O . PHE A 1 98 ? -16.925 -7.094 21.847 1.00 91.19 98 PHE A O 1
ATOM 797 N N . MET A 1 99 ? -15.970 -5.262 20.947 1.00 90.75 99 MET A N 1
ATOM 798 C CA . MET A 1 99 ? -16.400 -4.338 21.996 1.00 90.75 99 MET A CA 1
ATOM 799 C C . MET A 1 99 ? -17.932 -4.214 22.055 1.00 90.75 99 MET A C 1
ATOM 801 O O . MET A 1 99 ? -18.510 -4.269 23.138 1.00 90.75 99 MET A O 1
ATOM 805 N N . ASP A 1 100 ? -18.613 -4.114 20.912 1.00 90.31 100 ASP A N 1
ATOM 806 C CA . ASP A 1 100 ? -20.079 -4.048 20.868 1.00 90.31 100 ASP A CA 1
ATOM 807 C C . ASP A 1 100 ? -20.733 -5.356 21.356 1.00 90.31 100 ASP A C 1
ATOM 809 O O . ASP A 1 100 ? -21.747 -5.327 22.065 1.00 90.31 100 ASP A O 1
ATOM 813 N N . ILE A 1 101 ? -20.141 -6.510 21.022 1.00 90.44 101 ILE A N 1
ATOM 814 C CA . ILE A 1 101 ? -20.578 -7.830 21.504 1.00 90.44 101 ILE A CA 1
ATOM 815 C C . ILE A 1 101 ? -20.403 -7.937 23.024 1.00 90.44 101 ILE A C 1
ATOM 817 O O . ILE A 1 101 ? -21.323 -8.390 23.714 1.00 90.44 101 ILE A O 1
ATOM 821 N N . GLU A 1 102 ? -19.257 -7.512 23.558 1.00 88.44 102 GLU A N 1
ATOM 822 C CA . GLU A 1 102 ? -18.992 -7.484 25.000 1.00 88.44 102 GLU A CA 1
ATOM 823 C C . GLU A 1 102 ? -20.019 -6.601 25.724 1.00 88.44 102 GLU A C 1
ATOM 825 O O . GLU A 1 102 ? -20.684 -7.053 26.661 1.00 88.44 102 GLU A O 1
ATOM 830 N N . ASP A 1 103 ? -20.221 -5.373 25.238 1.00 86.81 103 ASP A N 1
ATOM 831 C CA . ASP A 1 103 ? -21.180 -4.423 25.797 1.00 86.81 103 ASP A CA 1
ATOM 832 C C . ASP A 1 103 ? -22.608 -4.982 25.800 1.00 86.81 103 ASP A C 1
ATOM 834 O O . ASP A 1 103 ? -23.360 -4.790 26.764 1.00 86.81 103 ASP A O 1
ATOM 838 N N . ASN A 1 104 ? -22.998 -5.693 24.739 1.00 88.06 104 ASN A N 1
ATOM 839 C CA . ASN A 1 104 ? -24.308 -6.323 24.655 1.00 88.06 104 ASN A CA 1
ATOM 840 C C . ASN A 1 104 ? -24.450 -7.510 25.616 1.00 88.06 104 ASN A C 1
ATOM 842 O O . ASN A 1 104 ? -25.459 -7.618 26.314 1.00 88.06 104 ASN A O 1
ATOM 846 N N . THR A 1 105 ? -23.422 -8.353 25.710 1.00 86.44 105 THR A N 1
ATOM 847 C CA . THR A 1 105 ? -23.391 -9.498 26.633 1.00 86.44 105 THR A CA 1
ATOM 848 C C . THR A 1 105 ? -23.475 -9.025 28.084 1.00 86.44 105 THR A C 1
ATOM 850 O O . THR A 1 105 ? -24.214 -9.588 28.889 1.00 86.44 105 THR A O 1
ATOM 853 N N . ARG A 1 106 ? -22.808 -7.914 28.411 1.00 81.19 106 ARG A N 1
ATOM 854 C CA . ARG A 1 106 ? -22.885 -7.271 29.726 1.00 81.19 106 ARG A CA 1
ATOM 855 C C . ARG A 1 106 ? -24.280 -6.736 30.039 1.00 81.19 106 ARG A C 1
ATOM 857 O O . ARG A 1 106 ? -24.741 -6.872 31.168 1.00 81.19 106 ARG A O 1
ATOM 864 N N . ARG A 1 107 ? -24.957 -6.112 29.068 1.00 83.31 107 ARG A N 1
ATOM 865 C CA . ARG A 1 107 ? -26.347 -5.649 29.238 1.00 83.31 107 ARG A CA 1
ATOM 866 C C . ARG A 1 107 ? -27.312 -6.815 29.440 1.00 83.31 107 ARG A C 1
ATOM 868 O O . ARG A 1 107 ? -28.218 -6.690 30.255 1.00 83.31 107 ARG A O 1
ATOM 875 N N . ALA A 1 108 ? -27.103 -7.923 28.733 1.00 84.81 108 ALA A N 1
ATOM 876 C CA . ALA A 1 108 ? -27.902 -9.133 28.891 1.00 84.81 108 ALA A CA 1
ATOM 877 C C . ALA A 1 108 ? -27.692 -9.794 30.263 1.00 84.81 108 ALA A C 1
ATOM 879 O O . ALA A 1 108 ? -28.663 -10.224 30.860 1.00 84.81 108 ALA A O 1
ATOM 880 N N . ALA A 1 109 ? -26.465 -9.805 30.794 1.00 79.12 109 ALA A N 1
ATOM 881 C CA . ALA A 1 109 ? -26.156 -10.384 32.107 1.00 79.12 109 ALA A CA 1
ATOM 882 C C . ALA A 1 109 ? -26.645 -9.549 33.310 1.00 79.12 109 ALA A C 1
ATOM 884 O O . ALA A 1 109 ? -26.607 -10.025 34.440 1.00 79.12 109 ALA A O 1
ATOM 885 N N . ARG A 1 110 ? -27.045 -8.288 33.087 1.00 73.75 110 ARG A N 1
ATOM 886 C CA . ARG A 1 110 ? -27.627 -7.403 34.116 1.00 73.75 110 ARG A CA 1
ATOM 887 C C . ARG A 1 110 ? -29.163 -7.414 34.129 1.00 73.75 110 ARG A C 1
ATOM 889 O O . ARG A 1 110 ? -29.738 -6.730 34.969 1.00 73.75 110 ARG A O 1
ATOM 896 N N . LYS A 1 111 ? -29.802 -8.089 33.171 1.00 59.50 111 LYS A N 1
ATOM 897 C CA . LYS A 1 111 ? -31.254 -8.305 33.108 1.00 59.50 111 LYS A CA 1
ATOM 898 C C . LYS A 1 111 ? -31.584 -9.702 33.608 1.00 59.50 111 LYS A C 1
ATOM 900 O O . LYS A 1 111 ? -32.693 -9.839 34.160 1.00 59.50 111 LYS A O 1
#

Radius of gyration: 26.11 Å; chains: 1; bounding box: 57×19×82 Å